Protein AF-A0AAD3TZ37-F1 (afdb_monomer_lite)

Sequence (115 aa):
MAKSLRSKVKLAARRRKAVMSHYAVADAERTARISARIVAKSGTKEDAEGDAAMEEGDEEMKEEPKKISTSVPRGSRREEWRKSKGMEARPKLKGLNKLGVPISRHKAGKTKRRR

Structure (mmCIF, N/CA/C/O backbone):
data_AF-A0AAD3TZ37-F1
#
_entry.id   AF-A0AAD3TZ37-F1
#
loop_
_atom_site.group_PDB
_atom_site.id
_atom_site.type_symbol
_atom_site.label_atom_id
_atom_site.label_alt_id
_atom_site.label_comp_id
_atom_site.label_asym_id
_atom_site.label_entity_id
_atom_site.label_seq_id
_atom_site.pdbx_PDB_ins_code
_atom_site.Cartn_x
_atom_site.Cartn_y
_atom_site.Cartn_z
_atom_site.occupancy
_atom_site.B_iso_or_equiv
_atom_site.auth_seq_id
_atom_site.auth_comp_id
_atom_site.auth_asym_id
_atom_site.auth_atom_id
_atom_site.pdbx_PDB_model_num
ATOM 1 N N . MET A 1 1 ? 34.540 -3.634 -19.863 1.00 79.75 1 MET A N 1
ATOM 2 C CA . MET A 1 1 ? 33.818 -3.064 -18.698 1.00 79.75 1 MET A CA 1
ATOM 3 C C . MET A 1 1 ? 32.397 -3.617 -18.643 1.00 79.75 1 MET A C 1
ATOM 5 O O . MET A 1 1 ? 31.629 -3.398 -19.575 1.00 79.75 1 MET A O 1
ATOM 9 N N . ALA A 1 2 ? 32.035 -4.354 -17.591 1.00 90.88 2 ALA A N 1
ATOM 10 C CA . ALA A 1 2 ? 30.660 -4.822 -17.408 1.00 90.88 2 ALA A CA 1
ATOM 11 C C . ALA A 1 2 ? 29.716 -3.658 -17.047 1.00 90.88 2 ALA A C 1
ATOM 13 O O . ALA A 1 2 ? 30.119 -2.659 -16.453 1.00 90.88 2 ALA A O 1
ATOM 14 N N . LYS A 1 3 ? 28.432 -3.782 -17.399 1.00 92.81 3 LYS A N 1
ATOM 15 C CA . LYS A 1 3 ? 27.406 -2.785 -17.049 1.00 92.81 3 LYS A CA 1
ATOM 16 C C . LYS A 1 3 ? 27.007 -2.935 -15.577 1.00 92.81 3 LYS A C 1
ATOM 18 O O . LYS A 1 3 ? 26.595 -4.016 -15.169 1.00 92.81 3 LYS A O 1
ATOM 23 N N . SER A 1 4 ? 27.032 -1.837 -14.818 1.00 96.06 4 SER A N 1
ATOM 24 C CA . SER A 1 4 ? 26.537 -1.788 -13.431 1.00 96.06 4 SER A CA 1
ATOM 25 C C . SER A 1 4 ? 25.053 -2.172 -13.323 1.00 96.06 4 SER A C 1
ATOM 27 O O . SER A 1 4 ? 24.259 -1.913 -14.235 1.00 96.06 4 SER A O 1
ATOM 29 N N . LEU A 1 5 ? 24.654 -2.719 -12.168 1.00 91.19 5 LEU A N 1
ATOM 30 C CA . LEU A 1 5 ? 23.258 -3.025 -11.827 1.00 91.19 5 LEU A CA 1
ATOM 31 C C . LEU A 1 5 ? 22.335 -1.806 -11.937 1.00 91.19 5 LEU A C 1
ATOM 33 O O . LEU A 1 5 ? 21.175 -1.948 -12.319 1.00 91.19 5 LEU A O 1
ATOM 37 N N . ARG A 1 6 ? 22.858 -0.610 -11.643 1.00 94.75 6 ARG A N 1
ATOM 38 C CA . ARG A 1 6 ? 22.112 0.658 -11.701 1.00 94.75 6 ARG A CA 1
ATOM 39 C C . ARG A 1 6 ? 22.249 1.370 -13.048 1.00 94.75 6 ARG A C 1
ATOM 41 O O . ARG A 1 6 ? 21.801 2.503 -13.195 1.00 94.75 6 ARG A O 1
ATOM 48 N N . SER A 1 7 ? 22.881 0.737 -14.039 1.00 96.81 7 SER A N 1
ATOM 49 C CA . SER A 1 7 ? 23.007 1.338 -15.366 1.00 96.81 7 SER A CA 1
ATOM 50 C C . SER A 1 7 ? 21.628 1.540 -16.000 1.00 96.81 7 SER A C 1
ATOM 52 O O . SER A 1 7 ? 20.772 0.650 -15.975 1.00 96.81 7 SER A O 1
ATOM 54 N N . LYS A 1 8 ? 21.418 2.715 -16.607 1.00 96.12 8 LYS A N 1
ATOM 55 C CA . LYS A 1 8 ? 20.129 3.104 -17.204 1.00 96.12 8 LYS A CA 1
ATOM 56 C C . LYS A 1 8 ? 19.642 2.088 -18.240 1.00 96.12 8 LYS A C 1
ATOM 58 O O . LYS A 1 8 ? 18.470 1.728 -18.242 1.00 96.12 8 LYS A O 1
ATOM 63 N N . VAL A 1 9 ? 20.557 1.555 -19.052 1.00 95.38 9 VAL A N 1
ATOM 64 C CA . VAL A 1 9 ? 20.253 0.539 -20.074 1.00 95.38 9 VAL A CA 1
ATOM 65 C C . VAL A 1 9 ? 19.717 -0.754 -19.444 1.00 95.38 9 VAL A C 1
ATOM 67 O O . VAL A 1 9 ? 18.714 -1.291 -19.911 1.00 95.38 9 VAL A O 1
ATOM 70 N N . LYS A 1 10 ? 20.328 -1.249 -18.354 1.00 95.69 10 LYS A N 1
ATOM 71 C CA . LYS A 1 10 ? 19.851 -2.459 -17.658 1.00 95.69 10 LYS A CA 1
ATOM 72 C C . LYS A 1 10 ? 18.523 -2.211 -16.943 1.00 95.69 10 LYS A C 1
ATOM 74 O O . LYS A 1 10 ? 17.633 -3.054 -17.028 1.00 95.69 10 LYS A O 1
ATOM 79 N N . LEU A 1 11 ? 18.367 -1.062 -16.285 1.00 96.31 11 LEU A N 1
ATOM 80 C CA . LEU A 1 11 ? 17.114 -0.692 -15.621 1.00 96.31 11 LEU A CA 1
ATOM 81 C C . LEU A 1 11 ? 15.954 -0.568 -16.619 1.00 96.31 11 LEU A C 1
ATOM 83 O O . LEU A 1 11 ? 14.884 -1.113 -16.365 1.00 96.31 11 LEU A O 1
ATOM 87 N N . ALA A 1 12 ? 16.165 0.072 -17.772 1.00 95.56 12 ALA A N 1
ATOM 88 C CA . ALA A 1 12 ? 15.146 0.205 -18.815 1.00 95.56 12 ALA A CA 1
ATOM 89 C C . ALA A 1 12 ? 14.712 -1.156 -19.387 1.00 95.56 12 ALA A C 1
ATOM 91 O O . ALA A 1 12 ? 13.521 -1.386 -19.591 1.00 95.56 12 ALA A O 1
ATOM 92 N N . ALA A 1 13 ? 15.657 -2.076 -19.603 1.00 95.06 13 ALA A N 1
ATOM 93 C CA . ALA A 1 13 ? 15.343 -3.436 -20.041 1.00 95.06 13 ALA A CA 1
ATOM 94 C C . ALA A 1 13 ? 14.552 -4.220 -18.978 1.00 95.06 13 ALA A C 1
ATOM 96 O O . ALA A 1 13 ? 13.593 -4.911 -19.314 1.00 95.06 13 ALA A O 1
ATOM 97 N N . ARG A 1 14 ? 14.907 -4.083 -17.691 1.00 94.50 14 ARG A N 1
ATOM 98 C CA . ARG A 1 14 ? 14.162 -4.708 -16.582 1.00 94.50 14 ARG A CA 1
ATOM 99 C C . ARG A 1 14 ? 12.743 -4.159 -16.464 1.00 94.50 14 ARG A C 1
ATOM 101 O O . ARG A 1 14 ? 11.816 -4.945 -16.333 1.00 94.50 14 ARG A O 1
ATOM 108 N N . ARG A 1 15 ? 12.567 -2.839 -16.574 1.00 94.50 15 ARG A N 1
ATOM 109 C CA . ARG A 1 15 ? 11.240 -2.201 -16.565 1.00 94.50 15 ARG A CA 1
ATOM 110 C C . ARG A 1 15 ? 10.357 -2.717 -17.699 1.00 94.50 15 ARG A C 1
ATOM 112 O O . ARG A 1 15 ? 9.219 -3.084 -17.449 1.00 94.50 15 ARG A O 1
ATOM 119 N N . ARG A 1 16 ? 10.899 -2.824 -18.919 1.00 95.06 16 ARG A N 1
ATOM 120 C CA . ARG A 1 16 ? 10.172 -3.415 -20.054 1.00 95.06 16 ARG A CA 1
ATOM 121 C C . ARG A 1 16 ? 9.751 -4.857 -19.778 1.00 95.06 16 ARG A C 1
ATOM 123 O O . ARG A 1 16 ? 8.598 -5.189 -20.009 1.00 95.06 16 ARG A O 1
ATOM 130 N N . LYS A 1 17 ? 10.641 -5.691 -19.228 1.00 95.12 17 LYS A N 1
ATOM 131 C CA . LYS A 1 17 ? 10.295 -7.071 -18.848 1.00 95.12 17 LYS A CA 1
ATOM 132 C C . LYS A 1 17 ? 9.216 -7.132 -17.763 1.00 95.12 17 LYS A C 1
ATOM 134 O O . LYS A 1 17 ? 8.328 -7.965 -17.866 1.00 95.12 17 LYS A O 1
ATOM 139 N N . ALA A 1 18 ? 9.259 -6.257 -16.764 1.00 92.19 18 ALA A N 1
ATOM 140 C CA . ALA A 1 18 ? 8.261 -6.250 -15.696 1.00 92.19 18 ALA A CA 1
ATOM 141 C C . ALA A 1 18 ? 6.833 -5.983 -16.206 1.00 92.19 18 ALA A C 1
ATOM 143 O O . ALA A 1 18 ? 5.893 -6.499 -15.623 1.00 92.19 18 ALA A O 1
ATOM 144 N N . VAL A 1 19 ? 6.676 -5.206 -17.285 1.00 92.44 19 VAL A N 1
ATOM 145 C CA . VAL A 1 19 ? 5.356 -4.800 -17.802 1.00 92.44 19 VAL A CA 1
ATOM 146 C C . VAL A 1 19 ? 4.915 -5.620 -19.017 1.00 92.44 19 VAL A C 1
ATOM 148 O O . VAL A 1 19 ? 3.752 -5.976 -19.125 1.00 92.44 19 VAL A O 1
ATOM 151 N N . MET A 1 20 ? 5.832 -5.924 -19.936 1.00 92.00 20 MET A N 1
ATOM 152 C CA . MET A 1 20 ? 5.500 -6.445 -21.272 1.00 92.00 20 MET A CA 1
ATOM 153 C C . MET A 1 20 ? 5.806 -7.936 -21.452 1.00 92.00 20 MET A C 1
ATOM 155 O O . MET A 1 20 ? 5.727 -8.441 -22.567 1.00 92.00 20 MET A O 1
ATOM 159 N N . SER A 1 21 ? 6.243 -8.638 -20.406 1.00 93.69 21 SER A N 1
ATOM 160 C CA . SER A 1 21 ? 6.588 -10.063 -20.503 1.00 93.69 21 SER A CA 1
ATOM 161 C C . SER A 1 21 ? 5.698 -10.930 -19.621 1.00 93.69 21 SER A C 1
ATOM 163 O O . SER A 1 21 ? 4.904 -10.421 -18.834 1.00 93.69 21 SER A O 1
ATOM 165 N N . HIS A 1 22 ? 5.893 -12.247 -19.704 1.00 93.50 22 HIS A N 1
ATOM 166 C CA . HIS A 1 22 ? 5.180 -13.254 -18.912 1.00 93.50 22 HIS A CA 1
ATOM 167 C C . HIS A 1 22 ? 5.208 -13.011 -17.393 1.00 93.50 22 HIS A C 1
ATOM 169 O O . HIS A 1 22 ? 4.317 -13.486 -16.697 1.00 93.50 22 HIS A O 1
ATOM 175 N N . TYR A 1 23 ? 6.177 -12.244 -16.870 1.00 94.56 23 TYR A N 1
ATOM 176 C CA . TYR A 1 23 ? 6.176 -11.829 -15.461 1.00 94.56 23 TYR A CA 1
ATOM 177 C C . TYR A 1 23 ? 4.918 -11.039 -15.084 1.00 94.56 23 TYR A C 1
ATOM 179 O O . TYR A 1 23 ? 4.336 -11.305 -14.039 1.00 94.56 23 TYR A O 1
ATOM 187 N N . ALA A 1 24 ? 4.464 -10.127 -15.950 1.00 95.12 24 ALA A N 1
ATOM 188 C CA . ALA A 1 24 ? 3.264 -9.334 -15.696 1.00 95.12 24 ALA A CA 1
ATOM 189 C C . ALA A 1 24 ? 2.010 -10.218 -15.615 1.00 95.12 24 ALA A C 1
ATOM 191 O O . ALA A 1 24 ? 1.177 -10.030 -14.733 1.00 95.12 24 ALA A O 1
ATOM 192 N N . VAL A 1 25 ? 1.910 -11.212 -16.505 1.00 95.19 25 VAL A N 1
ATOM 193 C CA . VAL A 1 25 ? 0.792 -12.168 -16.543 1.00 95.19 25 VAL A CA 1
ATOM 194 C C . VAL A 1 25 ? 0.784 -13.034 -15.283 1.00 95.19 25 VAL A C 1
ATOM 196 O O . VAL A 1 25 ? -0.226 -13.097 -14.590 1.00 95.19 25 VAL A O 1
ATOM 199 N N . ALA A 1 26 ? 1.928 -13.622 -14.923 1.00 96.19 26 ALA A N 1
ATOM 200 C CA . ALA A 1 26 ? 2.045 -14.460 -13.731 1.00 96.19 26 ALA A CA 1
ATOM 201 C C . ALA A 1 26 ? 1.756 -13.687 -12.430 1.00 96.19 26 ALA A C 1
ATO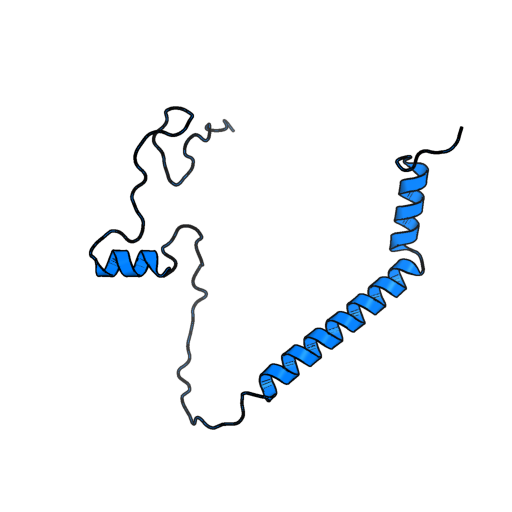M 203 O O . ALA A 1 26 ? 1.166 -14.227 -11.490 1.00 96.19 26 ALA A O 1
ATOM 204 N N . ASP A 1 27 ? 2.164 -12.417 -12.362 1.00 93.88 27 ASP A N 1
ATOM 205 C CA . ASP A 1 27 ? 1.859 -11.556 -11.223 1.00 93.88 27 ASP A CA 1
ATOM 206 C C . ASP A 1 27 ? 0.362 -11.219 -11.162 1.00 93.88 27 ASP A C 1
ATOM 208 O O . ASP A 1 27 ? -0.224 -11.315 -10.082 1.00 93.88 27 ASP A O 1
ATOM 212 N N . ALA A 1 28 ? -0.276 -10.916 -12.298 1.00 95.69 28 ALA A N 1
ATOM 213 C CA . ALA A 1 28 ? -1.717 -10.663 -12.381 1.00 95.69 28 ALA A CA 1
ATOM 214 C C . ALA A 1 28 ? -2.562 -11.895 -12.009 1.00 95.69 28 ALA A C 1
ATOM 216 O O . ALA A 1 28 ? -3.541 -11.790 -11.274 1.00 95.69 28 ALA A O 1
ATOM 217 N N . GLU A 1 29 ? -2.167 -13.091 -12.443 1.00 96.75 29 GLU A N 1
ATOM 218 C CA . GLU A 1 29 ? -2.828 -14.337 -12.040 1.00 96.75 29 GLU A CA 1
ATOM 219 C C . GLU A 1 29 ? -2.723 -14.572 -10.529 1.00 96.75 29 GLU A C 1
ATOM 221 O O . GLU A 1 29 ? -3.681 -14.999 -9.875 1.00 96.75 29 GLU A O 1
ATOM 226 N N . ARG A 1 30 ? -1.555 -14.277 -9.944 1.00 97.12 30 ARG A N 1
ATOM 227 C CA . ARG A 1 30 ? -1.343 -14.411 -8.501 1.00 97.12 30 ARG A CA 1
ATOM 228 C C . ARG A 1 30 ? -2.216 -13.430 -7.726 1.00 97.12 30 ARG A C 1
ATOM 230 O O . ARG A 1 30 ? -2.825 -13.836 -6.735 1.00 97.12 30 ARG A O 1
ATOM 237 N N . THR A 1 31 ? -2.295 -12.170 -8.155 1.00 96.44 31 THR A N 1
ATOM 238 C CA . THR A 1 31 ? -3.149 -11.170 -7.498 1.00 96.44 31 THR A CA 1
ATOM 239 C C . THR A 1 31 ? -4.626 -11.527 -7.631 1.00 96.44 31 THR A C 1
ATOM 241 O O . THR A 1 31 ? -5.330 -11.495 -6.622 1.00 96.44 31 THR A O 1
ATOM 244 N N . ALA A 1 32 ? -5.077 -11.977 -8.806 1.00 97.00 32 ALA A N 1
ATOM 245 C CA . ALA A 1 32 ? -6.442 -12.454 -9.018 1.00 97.00 32 ALA A CA 1
ATOM 246 C C . ALA A 1 32 ? -6.784 -13.621 -8.075 1.00 97.00 32 ALA A C 1
ATOM 248 O O . ALA A 1 32 ? -7.777 -13.566 -7.349 1.00 97.00 32 ALA A O 1
ATOM 249 N N . ARG A 1 33 ? -5.911 -14.632 -7.973 1.00 97.19 33 ARG A N 1
ATOM 250 C CA . ARG A 1 33 ? -6.097 -15.771 -7.055 1.00 97.19 33 ARG A CA 1
ATOM 251 C C . ARG A 1 33 ? -6.186 -15.342 -5.591 1.00 97.19 33 ARG A C 1
ATOM 253 O O . ARG A 1 33 ? -7.011 -15.866 -4.846 1.00 97.19 33 ARG A O 1
ATOM 260 N N . ILE A 1 34 ? -5.321 -14.425 -5.159 1.00 97.38 34 ILE A N 1
ATOM 261 C CA . ILE A 1 34 ? -5.335 -13.914 -3.782 1.00 97.38 34 ILE A CA 1
ATOM 262 C C . ILE A 1 34 ? -6.626 -13.137 -3.522 1.00 97.38 34 ILE A C 1
ATOM 264 O O . ILE A 1 34 ? -7.254 -13.357 -2.491 1.00 97.38 34 ILE A O 1
ATOM 268 N N . SER A 1 35 ? -7.051 -12.292 -4.462 1.00 95.62 35 SER A N 1
ATOM 269 C CA . SER A 1 35 ? -8.297 -11.534 -4.330 1.00 95.62 35 SER A CA 1
ATOM 270 C C . SER A 1 35 ? -9.513 -12.455 -4.207 1.00 95.62 35 SER A C 1
ATOM 272 O O . SER A 1 35 ? -10.282 -12.305 -3.263 1.00 95.62 35 SER A O 1
ATOM 274 N N . ALA A 1 36 ? -9.612 -13.494 -5.044 1.00 95.69 36 ALA A N 1
ATOM 275 C CA . ALA A 1 36 ? -10.682 -14.486 -4.973 1.00 95.69 36 ALA A CA 1
ATOM 276 C C . ALA A 1 36 ? -10.703 -15.222 -3.623 1.00 95.69 36 ALA A C 1
ATOM 278 O O . ALA A 1 36 ? -11.762 -15.410 -3.035 1.00 95.69 36 ALA A O 1
ATOM 279 N N . ARG A 1 37 ? -9.531 -15.591 -3.085 1.00 95.81 37 ARG A N 1
ATOM 280 C CA . ARG A 1 37 ? -9.426 -16.218 -1.755 1.00 95.81 37 ARG A CA 1
ATOM 281 C C . ARG A 1 37 ? -9.862 -15.290 -0.627 1.00 95.81 37 ARG A C 1
ATOM 283 O O . ARG A 1 37 ? -10.468 -15.760 0.329 1.00 95.81 37 ARG A O 1
ATOM 290 N N . ILE A 1 38 ? -9.517 -14.006 -0.706 1.00 95.00 38 ILE A N 1
ATOM 291 C CA . ILE A 1 38 ? -9.914 -13.018 0.303 1.00 95.00 38 ILE A CA 1
ATOM 292 C C . ILE A 1 38 ? -11.428 -12.830 0.271 1.00 95.00 38 ILE A C 1
ATOM 294 O O . ILE A 1 38 ? -12.039 -12.909 1.328 1.00 95.00 38 ILE A O 1
ATOM 298 N N . VAL A 1 39 ? -12.012 -12.667 -0.920 1.00 94.94 39 VAL A N 1
ATOM 299 C CA . VAL A 1 39 ? -13.464 -12.521 -1.102 1.00 94.94 39 VAL A CA 1
ATOM 300 C C . VAL A 1 39 ? -14.212 -13.763 -0.613 1.00 94.94 39 VAL A C 1
ATOM 302 O O . VAL A 1 39 ? -15.166 -13.642 0.146 1.00 94.94 39 VAL A O 1
ATOM 305 N N . ALA A 1 40 ? -13.743 -14.963 -0.966 1.00 93.19 40 ALA A N 1
ATOM 306 C CA . ALA A 1 40 ? -14.337 -16.201 -0.466 1.00 93.19 40 ALA A CA 1
ATOM 307 C C . ALA A 1 40 ? -14.255 -16.288 1.067 1.00 93.19 40 ALA A C 1
ATOM 309 O O . ALA A 1 40 ? -15.233 -16.626 1.723 1.00 93.19 40 ALA A O 1
ATOM 310 N N . LYS A 1 41 ? -13.104 -15.927 1.652 1.00 93.25 41 LYS A N 1
ATOM 311 C CA . LYS A 1 41 ? -12.902 -15.953 3.105 1.00 93.25 41 LYS A CA 1
ATOM 312 C C . LYS A 1 41 ? -13.728 -14.900 3.846 1.00 93.25 41 LYS A C 1
ATOM 314 O O . LYS A 1 41 ? -14.119 -15.160 4.981 1.00 93.25 41 LYS A O 1
ATOM 319 N N . SER A 1 42 ? -13.946 -13.717 3.268 1.00 86.81 42 SER A N 1
ATOM 320 C CA . SER A 1 42 ? -14.822 -12.705 3.865 1.00 86.81 42 SER A CA 1
ATOM 321 C C . SER A 1 42 ? -16.286 -13.125 3.787 1.00 86.81 42 SER A C 1
ATOM 323 O O . SER A 1 42 ? -16.952 -13.039 4.806 1.00 86.81 42 SER A O 1
ATOM 325 N N . GLY A 1 43 ? -16.742 -13.684 2.659 1.00 76.50 43 GLY A N 1
ATOM 326 C CA . GLY A 1 43 ? -18.116 -14.192 2.525 1.00 76.50 43 GLY A CA 1
ATOM 327 C C . GLY A 1 43 ? -18.431 -15.302 3.531 1.00 76.50 43 GLY A C 1
ATOM 328 O O . GLY A 1 43 ? -19.356 -15.182 4.318 1.00 76.50 43 GLY A O 1
ATOM 329 N N . THR A 1 44 ? -17.562 -16.313 3.653 1.00 62.78 44 THR A N 1
ATOM 330 C CA . THR A 1 44 ? -17.757 -17.402 4.636 1.00 62.78 44 THR A CA 1
ATOM 331 C C . THR A 1 44 ? -17.757 -16.955 6.102 1.00 62.78 44 THR A C 1
ATOM 333 O O . THR A 1 44 ? -18.165 -17.720 6.968 1.00 62.78 44 THR A O 1
ATOM 336 N N . LYS A 1 45 ? -17.242 -15.757 6.411 1.00 59.41 45 LYS A N 1
ATOM 337 C CA . LYS A 1 45 ? -17.300 -15.202 7.770 1.00 59.41 45 LYS A CA 1
ATOM 338 C C . LYS A 1 45 ? -18.610 -14.477 8.053 1.00 59.41 45 LYS A C 1
ATOM 340 O O . LYS A 1 45 ? -18.957 -14.357 9.219 1.00 59.41 45 LYS A O 1
ATOM 345 N N . GLU A 1 46 ? -19.292 -13.987 7.025 1.00 55.22 46 GLU A N 1
ATOM 346 C CA . GLU A 1 46 ? -20.596 -13.338 7.167 1.00 55.22 46 GLU A CA 1
ATOM 347 C C . GLU A 1 46 ? -21.717 -14.386 7.299 1.00 55.22 46 GLU A C 1
ATOM 349 O O . GLU A 1 46 ? -22.655 -14.165 8.054 1.00 55.22 46 GLU A O 1
ATOM 354 N N . ASP A 1 47 ? -21.557 -15.575 6.700 1.00 50.03 47 ASP A N 1
ATOM 355 C CA . ASP A 1 47 ? -22.565 -16.650 6.759 1.00 50.03 47 ASP A CA 1
ATOM 356 C C . ASP A 1 47 ? -22.457 -17.580 7.991 1.00 50.03 47 ASP A C 1
ATOM 358 O O . ASP A 1 47 ? -23.392 -18.313 8.300 1.00 50.03 47 ASP A O 1
ATOM 362 N N . ALA A 1 48 ? -21.322 -17.596 8.704 1.00 48.81 48 ALA A N 1
ATOM 363 C CA . ALA A 1 48 ? -21.095 -18.519 9.830 1.00 48.81 48 ALA A CA 1
ATOM 364 C C . ALA A 1 48 ? -21.513 -17.963 11.208 1.00 48.81 48 ALA A C 1
ATOM 366 O O . ALA A 1 48 ? -21.495 -18.701 12.191 1.00 48.81 48 ALA A O 1
ATOM 367 N N . GLU A 1 49 ? -21.887 -16.684 11.289 1.00 46.19 49 GLU A N 1
ATOM 368 C CA . GLU A 1 49 ? -22.187 -15.984 12.549 1.00 46.19 49 GLU A CA 1
ATOM 369 C C . GLU A 1 49 ? -23.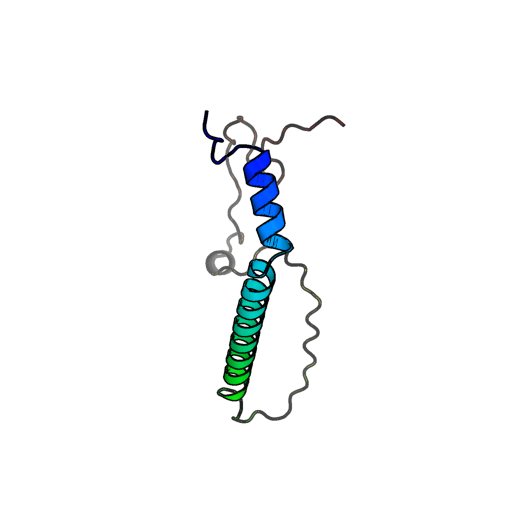489 -15.160 12.452 1.00 46.19 49 GLU A C 1
ATOM 371 O O . GLU A 1 49 ? -23.621 -14.120 13.093 1.00 46.19 49 GLU A O 1
ATOM 376 N N . GLY A 1 50 ? -24.426 -15.581 11.593 1.00 41.97 50 GLY A N 1
ATOM 377 C CA . GLY A 1 50 ? -25.569 -14.754 11.186 1.00 41.97 50 GLY A CA 1
ATOM 378 C C . GLY A 1 50 ? -26.931 -15.446 11.109 1.00 41.97 50 GLY A C 1
ATOM 379 O O . GLY A 1 50 ? -27.860 -14.822 10.610 1.00 41.97 50 GLY A O 1
ATOM 380 N N . ASP A 1 51 ? -27.087 -16.683 11.596 1.00 41.31 51 ASP A N 1
ATOM 381 C CA . ASP A 1 51 ? -28.383 -17.389 11.585 1.00 41.31 51 ASP A CA 1
ATOM 382 C C . ASP A 1 51 ? -28.864 -17.737 13.004 1.00 41.31 51 ASP A C 1
ATOM 384 O O . ASP A 1 51 ? -28.975 -18.894 13.406 1.00 41.31 51 ASP A O 1
ATOM 388 N N . ALA A 1 52 ? -29.100 -16.695 13.806 1.00 35.69 52 ALA A N 1
ATOM 389 C CA . ALA A 1 52 ? -29.876 -16.773 15.041 1.00 35.69 52 ALA A CA 1
ATOM 390 C C . ALA A 1 52 ? -30.625 -15.448 15.278 1.00 35.69 52 ALA A C 1
ATOM 392 O O . ALA A 1 52 ? -30.111 -14.533 15.912 1.00 35.69 52 ALA A O 1
ATOM 393 N N . ALA A 1 53 ? -31.834 -15.377 14.715 1.00 42.12 53 ALA A N 1
ATOM 394 C CA . ALA A 1 53 ? -33.013 -14.617 15.152 1.00 42.12 53 ALA A CA 1
ATOM 395 C C . ALA A 1 53 ? -32.830 -13.263 15.889 1.00 42.12 53 ALA A C 1
ATOM 397 O O . ALA A 1 53 ? -32.577 -13.223 17.090 1.00 42.12 53 ALA A O 1
ATOM 398 N N . MET A 1 54 ? -33.163 -12.173 15.191 1.00 34.62 54 MET A N 1
ATOM 399 C CA . MET A 1 54 ? -33.936 -11.012 15.685 1.00 34.62 54 MET A CA 1
ATOM 400 C C . MET A 1 54 ? -34.561 -10.368 14.435 1.00 34.62 54 MET A C 1
ATOM 402 O O . MET A 1 54 ? -33.845 -9.854 13.584 1.00 34.62 54 MET A O 1
ATOM 406 N N . GLU A 1 55 ? -35.803 -10.694 14.079 1.00 33.56 55 GLU A N 1
ATOM 407 C CA . GLU A 1 55 ? -37.030 -9.998 14.512 1.00 33.56 55 GLU A CA 1
ATOM 408 C C . GLU A 1 55 ? -36.926 -8.465 14.388 1.00 33.56 55 GLU A C 1
ATOM 410 O O . GLU A 1 55 ? -36.302 -7.796 15.203 1.00 33.56 55 GLU A O 1
ATOM 415 N N . GLU A 1 56 ? -37.515 -7.969 13.295 1.00 40.06 56 GLU A N 1
ATOM 416 C CA . GLU A 1 56 ? -38.252 -6.707 13.143 1.00 40.06 56 GLU A CA 1
ATOM 417 C C . GLU A 1 56 ? -37.798 -5.503 13.996 1.00 40.06 56 GLU A C 1
ATOM 419 O O . GLU A 1 56 ? -38.175 -5.323 15.151 1.00 40.06 56 GLU A O 1
ATOM 424 N N . GLY A 1 57 ? -37.030 -4.613 13.365 1.00 34.75 57 GLY A N 1
ATOM 425 C CA . GLY A 1 57 ? -36.610 -3.336 13.937 1.00 34.75 57 GLY A CA 1
ATOM 426 C C . GLY A 1 57 ? -35.937 -2.462 12.887 1.00 34.75 57 GLY A C 1
ATOM 427 O O . GLY A 1 57 ? -34.735 -2.223 12.952 1.00 34.75 57 GLY A O 1
ATOM 428 N N . ASP A 1 58 ? -36.711 -2.024 11.893 1.00 40.47 58 ASP A N 1
ATOM 429 C CA . ASP A 1 58 ? -36.314 -1.033 10.885 1.00 40.47 58 AS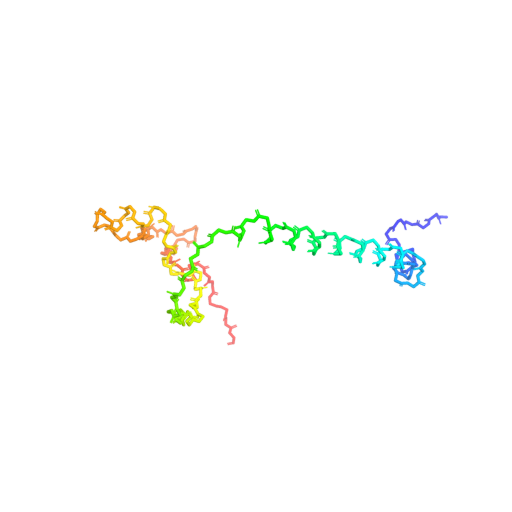P A CA 1
ATOM 430 C C . ASP A 1 58 ? -36.218 0.369 11.525 1.00 40.47 58 ASP A C 1
ATOM 432 O O . ASP A 1 58 ? -36.991 1.279 11.231 1.00 40.47 58 ASP A O 1
ATOM 436 N N . GLU A 1 59 ? -35.286 0.547 12.466 1.00 40.00 59 GLU A N 1
ATOM 437 C CA . GLU A 1 59 ? -34.797 1.876 12.824 1.00 40.00 59 GLU A CA 1
ATOM 438 C C . GLU A 1 59 ? -33.671 2.234 11.858 1.00 40.00 59 GLU A C 1
ATOM 440 O O . GLU A 1 59 ? -32.498 1.913 12.050 1.00 40.00 59 GLU A O 1
ATOM 445 N N . GLU A 1 60 ? -34.085 2.912 10.791 1.00 44.94 60 GLU A N 1
ATOM 446 C CA . GLU A 1 60 ? -33.289 3.663 9.830 1.00 44.94 60 GLU A CA 1
ATOM 447 C C . GLU A 1 60 ? -32.171 4.462 10.545 1.00 44.94 60 GLU A C 1
ATOM 449 O O . GLU A 1 60 ? -32.313 5.641 10.889 1.00 44.94 60 GLU A O 1
ATOM 454 N N . MET A 1 61 ? -31.017 3.834 10.787 1.00 46.75 61 MET A N 1
ATOM 455 C CA . MET A 1 61 ? -29.841 4.513 11.321 1.00 46.75 61 MET A CA 1
ATOM 456 C C . MET A 1 61 ? -29.239 5.353 10.191 1.00 46.75 61 MET A C 1
ATOM 458 O O . MET A 1 61 ? -28.269 4.973 9.534 1.00 46.75 61 MET A O 1
ATOM 462 N N . LYS A 1 62 ? -29.839 6.522 9.939 1.00 47.53 62 LYS A N 1
ATOM 463 C CA . LYS A 1 62 ? -29.256 7.596 9.130 1.00 47.53 62 LYS A CA 1
ATOM 464 C C . LYS A 1 62 ? -28.022 8.131 9.855 1.00 47.53 62 LYS A C 1
ATOM 466 O O . LYS A 1 62 ? -28.032 9.206 10.452 1.00 47.53 62 LYS A O 1
ATOM 471 N N . GLU A 1 63 ? -26.930 7.376 9.814 1.00 58.62 63 GLU A N 1
ATOM 472 C CA . GLU A 1 63 ? -25.614 7.914 10.110 1.00 58.62 63 GLU A CA 1
ATOM 473 C C . GLU A 1 63 ? -25.223 8.824 8.945 1.00 58.62 63 GLU A C 1
ATOM 475 O O . GLU A 1 63 ? -24.631 8.397 7.954 1.00 58.62 63 GLU A O 1
ATOM 480 N N . GLU A 1 64 ? -25.561 10.112 9.056 1.00 65.62 64 GLU A N 1
ATOM 481 C CA . GLU A 1 64 ? -24.890 11.138 8.262 1.00 65.62 64 GLU A CA 1
ATOM 482 C C . GLU A 1 64 ? -23.379 10.879 8.330 1.00 65.62 64 GLU A C 1
ATOM 484 O O . GLU A 1 64 ? -22.882 10.551 9.417 1.00 65.62 64 GLU A O 1
ATOM 489 N N . PRO A 1 65 ? -22.621 11.007 7.223 1.00 64.62 65 PRO A N 1
ATOM 490 C CA . PRO A 1 65 ? -21.191 10.746 7.236 1.00 64.62 65 PRO A CA 1
ATOM 491 C C . PRO A 1 65 ? -20.527 11.709 8.221 1.00 64.62 65 PRO A C 1
ATOM 493 O O . PRO A 1 65 ? -20.202 12.853 7.890 1.00 64.62 65 PRO A O 1
ATOM 496 N N . LYS A 1 66 ? -20.334 11.247 9.463 1.00 66.88 66 LYS A N 1
ATOM 497 C CA . LYS A 1 66 ? -19.705 12.009 10.537 1.00 66.88 66 LYS A CA 1
ATOM 498 C C . LYS A 1 66 ? -18.330 12.362 10.010 1.00 66.88 66 LYS A C 1
ATOM 500 O O . LYS A 1 66 ? -17.478 11.493 9.856 1.00 66.88 66 LYS A O 1
ATOM 505 N N . LYS A 1 67 ? -18.106 13.632 9.673 1.00 66.94 67 LYS A N 1
ATOM 506 C CA . LYS A 1 67 ? -16.820 14.095 9.151 1.00 66.94 67 LYS A CA 1
ATOM 507 C C . LYS A 1 67 ? -15.769 13.834 10.225 1.00 66.94 67 LYS A C 1
ATOM 509 O O . LYS A 1 67 ? -15.651 14.606 11.177 1.00 66.94 67 LYS A O 1
ATOM 514 N N . ILE A 1 68 ? -15.026 12.732 10.089 1.00 61.28 68 ILE A N 1
ATOM 515 C CA . ILE A 1 68 ? -14.001 12.310 11.048 1.00 61.28 68 ILE A CA 1
ATOM 516 C C . ILE A 1 68 ? -12.848 13.306 10.949 1.00 61.28 68 ILE A C 1
ATOM 518 O O . ILE A 1 68 ? -11.866 13.119 10.231 1.00 61.28 68 ILE A O 1
ATOM 522 N N . SER A 1 69 ? -12.973 14.417 11.667 1.00 63.72 69 SER A N 1
ATOM 523 C CA . SER A 1 69 ? -11.888 15.369 11.802 1.00 63.72 69 SER A CA 1
ATOM 524 C C . SER A 1 69 ? -10.784 14.739 12.646 1.00 63.72 69 SER A C 1
ATOM 526 O O . SER A 1 69 ? -11.011 14.227 13.745 1.00 63.72 69 SER A O 1
ATOM 528 N N . THR A 1 70 ? -9.545 14.813 12.167 1.00 66.94 70 THR A N 1
ATOM 529 C CA . THR A 1 70 ? -8.366 14.399 12.940 1.00 66.94 70 THR A CA 1
ATOM 530 C C . THR A 1 70 ? -8.123 15.283 14.168 1.00 66.94 70 THR A C 1
ATOM 532 O O . THR A 1 70 ? -7.357 14.901 15.052 1.00 66.94 70 THR A O 1
ATOM 535 N N . SER A 1 71 ? -8.791 16.440 14.269 1.00 61.19 71 SER A N 1
ATO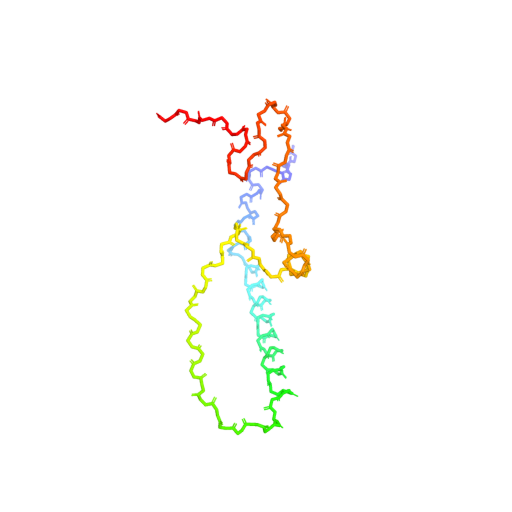M 536 C CA . SER A 1 71 ? -8.600 17.406 15.355 1.00 61.19 71 SER A CA 1
ATOM 537 C C . SER A 1 71 ? -9.597 17.297 16.521 1.00 61.19 71 SER A C 1
ATOM 539 O O . SER A 1 71 ? -9.313 17.849 17.585 1.00 61.19 71 SER A O 1
ATOM 541 N N . VAL A 1 72 ? -10.708 16.566 16.384 1.00 66.38 72 VAL A N 1
ATOM 542 C CA . VAL A 1 72 ? -11.831 16.523 17.355 1.00 66.38 72 VAL A CA 1
ATOM 543 C C . VAL A 1 72 ? -11.676 15.341 18.343 1.00 66.38 72 VAL A C 1
ATOM 545 O O . VAL A 1 72 ? -10.919 14.410 18.032 1.00 66.38 72 VAL A O 1
ATOM 548 N N . PRO A 1 73 ? -12.279 15.369 19.558 1.00 66.50 73 PRO A N 1
ATOM 549 C CA . PRO A 1 73 ? -12.301 14.217 20.469 1.00 66.50 73 PRO A CA 1
ATOM 550 C C . PRO A 1 73 ? -12.847 12.957 19.783 1.00 66.50 73 PRO A C 1
ATOM 552 O O . PRO A 1 73 ? -13.840 13.030 19.068 1.00 66.50 73 PRO A O 1
ATOM 555 N N . ARG A 1 74 ? -12.176 11.820 19.981 1.00 75.25 74 ARG A N 1
ATOM 556 C CA . ARG A 1 74 ? -12.430 10.541 19.288 1.00 75.25 74 ARG A CA 1
ATOM 557 C C . ARG A 1 74 ? -13.037 9.470 20.196 1.00 75.25 74 ARG A C 1
ATOM 559 O O . ARG A 1 74 ? -13.007 8.301 19.839 1.00 75.25 74 ARG A O 1
ATOM 566 N N . GLY A 1 75 ? -13.503 9.854 21.386 1.00 74.62 75 GLY A N 1
ATOM 567 C CA . GLY A 1 75 ? -14.057 8.894 22.347 1.00 74.62 75 GLY A CA 1
ATOM 568 C C . GLY A 1 75 ? -13.008 7.895 22.836 1.00 74.62 75 GLY A C 1
ATOM 569 O O . GLY A 1 75 ? -13.312 6.752 23.131 1.00 74.62 75 GLY A O 1
ATOM 570 N N . SER A 1 76 ? -11.727 8.285 22.880 1.00 81.38 76 SER A N 1
ATOM 571 C CA . SER A 1 76 ? -10.721 7.385 23.456 1.00 81.38 76 SER A CA 1
ATOM 572 C C . SER A 1 76 ? -10.989 7.207 24.954 1.00 81.38 76 SER A C 1
ATOM 574 O O . SER A 1 76 ? -11.334 8.181 25.627 1.00 81.38 76 SER A O 1
ATOM 576 N N . ARG A 1 77 ? -10.710 6.019 25.504 1.00 84.56 77 ARG A N 1
ATOM 577 C CA . ARG A 1 77 ? -10.866 5.709 26.942 1.00 84.56 77 ARG A CA 1
ATOM 578 C C . ARG A 1 77 ? -10.292 6.789 27.870 1.00 84.56 77 ARG A C 1
ATOM 580 O O . ARG A 1 77 ? -10.852 7.098 28.917 1.00 84.56 77 ARG A O 1
ATOM 587 N N . ARG A 1 78 ? -9.171 7.409 27.480 1.00 84.00 78 ARG A N 1
ATOM 588 C CA . ARG A 1 78 ? -8.546 8.511 28.229 1.00 84.00 78 ARG A CA 1
ATOM 589 C C . ARG A 1 78 ? -9.366 9.804 28.183 1.00 84.00 78 ARG A C 1
ATOM 591 O O . ARG A 1 78 ? -9.428 10.509 29.183 1.00 84.00 78 ARG A O 1
ATOM 598 N N . GLU A 1 79 ? -9.943 10.146 27.035 1.00 86.38 79 GLU A N 1
ATOM 599 C CA . GLU A 1 79 ? -10.801 11.328 26.876 1.00 86.38 79 GLU A CA 1
ATOM 600 C C . GLU A 1 79 ? -12.104 11.165 27.671 1.00 86.38 79 GLU A C 1
ATOM 602 O O . GLU A 1 79 ? -12.535 12.112 28.323 1.00 86.38 79 GLU A O 1
ATOM 607 N N . GLU A 1 80 ? -12.688 9.966 27.671 1.00 88.56 80 GLU A N 1
ATOM 608 C CA . GLU A 1 80 ? -13.897 9.630 28.436 1.00 88.56 80 GLU A CA 1
ATOM 609 C C . GLU A 1 80 ? -13.655 9.663 29.942 1.00 88.56 80 GLU A C 1
ATOM 611 O O . GLU A 1 80 ? -14.399 10.319 30.665 1.00 88.56 80 GLU A O 1
ATOM 616 N N . TRP A 1 81 ? -12.561 9.057 30.415 1.00 90.50 81 TRP A N 1
ATOM 617 C CA . TRP A 1 81 ? -12.163 9.138 31.822 1.00 90.50 81 TRP A CA 1
ATOM 618 C C . TRP A 1 81 ? -11.909 10.583 32.270 1.00 90.50 81 TRP A C 1
ATOM 620 O O . TRP A 1 81 ? -12.239 10.967 33.386 1.00 90.50 81 TRP A O 1
ATOM 630 N N . ARG A 1 82 ? -11.346 11.430 31.400 1.00 91.56 82 ARG A N 1
ATOM 631 C CA . ARG A 1 82 ? -11.165 12.855 31.715 1.00 91.56 82 ARG A CA 1
ATOM 632 C C . ARG A 1 82 ? -12.500 13.585 31.802 1.00 91.56 82 ARG A C 1
ATOM 634 O O . ARG A 1 82 ? -12.698 14.311 32.769 1.00 91.56 82 ARG A O 1
ATOM 641 N N . LYS A 1 83 ? -13.408 13.357 30.848 1.00 88.94 83 LYS A N 1
ATOM 642 C CA . LYS A 1 83 ? -14.762 13.928 30.874 1.00 88.94 83 LYS A CA 1
ATOM 643 C C . LYS A 1 83 ? -15.534 13.496 32.124 1.00 88.94 83 LYS A C 1
ATOM 645 O O . LYS A 1 83 ? -16.122 14.349 32.776 1.00 88.94 83 LYS A O 1
ATOM 650 N N . SER A 1 84 ? -15.478 12.216 32.503 1.00 87.88 84 SER A N 1
ATOM 651 C CA . SER A 1 84 ? -16.152 11.715 33.712 1.00 87.88 84 SER A CA 1
ATOM 652 C C . SER A 1 84 ? -15.551 12.271 35.004 1.00 87.88 84 SER A C 1
ATOM 654 O O . SER A 1 84 ? -16.241 12.405 36.007 1.00 87.88 84 SER A O 1
ATOM 656 N N . LYS A 1 85 ? -14.275 12.664 34.975 1.00 91.00 85 LYS A N 1
ATOM 657 C CA . LYS A 1 85 ? -13.600 13.387 36.059 1.00 91.00 85 LYS A CA 1
ATOM 658 C C . LYS A 1 85 ? -13.741 14.914 35.969 1.00 91.00 85 LYS A C 1
ATOM 660 O O . LYS A 1 85 ? -12.997 15.618 36.645 1.00 91.00 85 LYS A O 1
ATOM 665 N N . GLY A 1 86 ? -14.641 15.436 35.129 1.00 90.81 86 GLY A N 1
ATOM 666 C CA . GLY A 1 86 ? -14.879 16.878 34.973 1.00 90.81 86 GLY A CA 1
ATOM 667 C C . GLY A 1 86 ? -13.710 17.652 34.348 1.00 90.81 86 GLY A C 1
ATOM 668 O O . GLY A 1 86 ? -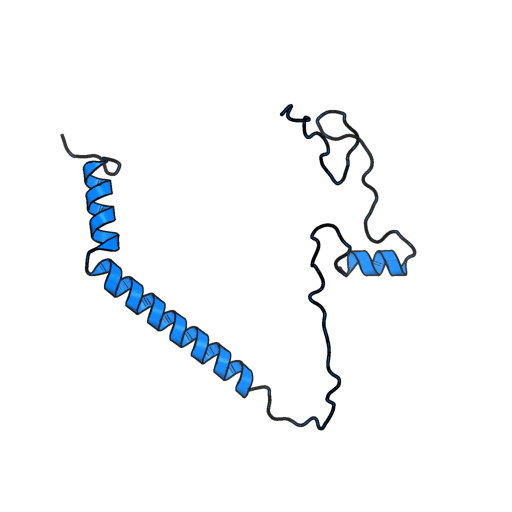13.672 18.878 34.391 1.00 90.81 86 GLY A O 1
ATOM 669 N N . MET A 1 87 ? -12.732 16.954 33.771 1.00 87.00 87 MET A N 1
ATOM 670 C CA . MET A 1 87 ? -11.585 17.554 33.099 1.00 87.00 87 MET A CA 1
ATOM 671 C C . MET A 1 87 ? -11.845 17.731 31.601 1.00 87.00 87 MET A C 1
ATOM 673 O O . MET A 1 87 ? -12.572 16.965 30.969 1.00 87.00 87 MET A O 1
ATOM 677 N N . GLU A 1 88 ? -11.142 18.684 30.984 1.00 85.50 88 GLU A N 1
ATOM 678 C CA . GLU A 1 88 ? -11.146 18.831 29.526 1.00 85.50 88 GLU A CA 1
ATOM 679 C C . GLU A 1 88 ? -10.699 17.532 28.842 1.00 85.50 88 GLU A C 1
ATOM 681 O O . GLU A 1 88 ? -9.672 16.954 29.218 1.00 85.50 88 GLU A O 1
ATOM 686 N N . ALA A 1 89 ? -11.427 17.110 27.801 1.00 83.50 89 ALA A N 1
ATOM 687 C CA . ALA A 1 89 ? -11.206 15.844 27.094 1.00 83.50 89 ALA A CA 1
ATOM 688 C C . ALA A 1 89 ? -9.739 15.641 26.675 1.00 83.50 89 ALA A C 1
ATOM 690 O O . ALA A 1 89 ? -9.199 14.544 26.787 1.00 83.50 89 ALA A O 1
ATOM 69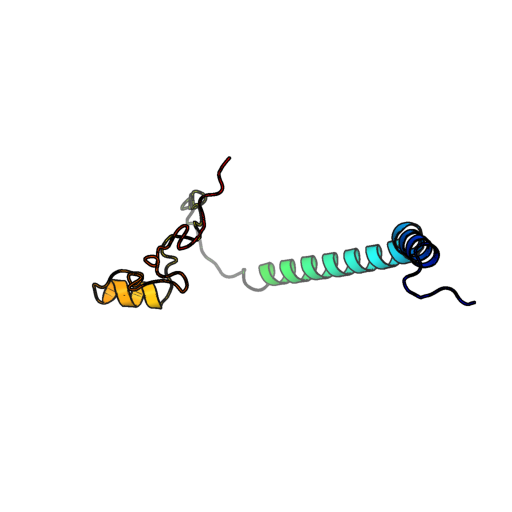1 N N . ARG A 1 90 ? -9.050 16.715 26.275 1.00 79.44 90 ARG A N 1
ATOM 692 C CA . ARG A 1 90 ? -7.608 16.714 25.998 1.00 79.44 90 ARG A CA 1
ATOM 693 C C . ARG A 1 90 ? -6.902 17.759 26.860 1.00 79.44 90 ARG A C 1
ATOM 695 O O . ARG A 1 90 ? -7.454 18.838 27.040 1.00 79.44 90 ARG A O 1
ATOM 702 N N . PRO A 1 91 ? -5.674 17.497 27.337 1.00 84.12 91 PRO A N 1
ATOM 703 C CA . PRO A 1 91 ? -4.907 18.498 28.070 1.00 84.12 91 PRO A CA 1
ATOM 704 C C . PRO A 1 91 ? -4.579 19.714 27.187 1.00 84.12 91 PRO A C 1
ATOM 706 O O . PRO A 1 91 ? -4.359 19.577 25.975 1.00 84.12 91 PRO A O 1
ATOM 709 N N . LYS A 1 92 ? -4.519 20.903 27.802 1.00 83.00 92 LYS A N 1
ATOM 710 C CA . LYS A 1 92 ? -3.997 22.122 27.165 1.00 83.00 92 LYS A CA 1
ATOM 711 C C . LYS A 1 92 ? -2.494 21.978 26.939 1.00 83.00 92 LYS A C 1
ATOM 713 O O . LYS A 1 92 ? -1.775 21.521 27.825 1.00 83.00 92 LYS A O 1
ATOM 718 N N . LEU A 1 93 ? -2.026 22.387 25.762 1.00 82.31 93 LEU A N 1
ATOM 719 C CA . LEU A 1 93 ? -0.596 22.503 25.484 1.00 82.31 93 LEU A CA 1
ATOM 720 C C . LEU A 1 93 ? -0.071 23.719 26.258 1.00 82.31 93 LEU A C 1
ATOM 722 O O . LEU A 1 93 ? -0.632 24.806 26.141 1.00 82.31 93 LEU A O 1
ATOM 726 N N . LYS A 1 94 ? 0.960 23.518 27.079 1.00 83.00 94 LYS A N 1
ATOM 727 C CA . LYS A 1 94 ? 1.634 24.571 27.849 1.00 83.00 94 LYS A CA 1
ATOM 728 C C . LYS A 1 94 ? 3.114 24.590 27.470 1.00 83.00 94 LYS A C 1
ATOM 730 O O . LYS A 1 94 ? 3.684 23.535 27.207 1.00 83.00 94 LYS A O 1
ATOM 735 N N . GLY A 1 95 ? 3.720 25.774 27.477 1.00 86.06 95 GLY A N 1
ATOM 736 C CA . GLY A 1 95 ? 5.144 25.966 27.204 1.00 86.06 95 GLY A CA 1
ATOM 737 C C . GLY A 1 95 ? 5.466 26.405 25.774 1.00 86.06 95 GLY A C 1
ATOM 738 O O . GLY A 1 95 ? 4.582 26.724 24.972 1.00 86.06 95 GLY A O 1
ATOM 739 N N . LEU A 1 96 ? 6.765 26.446 25.488 1.00 87.06 96 LEU A N 1
ATOM 740 C CA . LEU A 1 96 ? 7.340 26.881 24.217 1.00 87.06 96 LEU A CA 1
ATOM 741 C C . LEU A 1 96 ? 7.832 25.668 23.418 1.00 87.06 96 LEU A C 1
ATOM 743 O O . LEU A 1 96 ? 8.262 24.664 23.983 1.00 87.06 96 LEU A O 1
ATOM 747 N N . ASN A 1 97 ? 7.755 25.741 22.091 1.00 82.19 97 ASN A N 1
ATOM 748 C CA . ASN A 1 97 ? 8.362 24.749 21.210 1.00 82.19 97 ASN A CA 1
ATOM 749 C C . ASN A 1 97 ? 9.895 24.939 21.156 1.00 82.19 97 ASN A C 1
ATOM 751 O O . ASN A 1 97 ? 10.433 25.901 21.699 1.00 82.19 97 ASN A O 1
ATOM 755 N N . LYS A 1 98 ? 10.612 24.058 20.442 1.00 80.06 98 LYS A N 1
ATOM 756 C CA . LYS A 1 98 ? 12.079 24.166 20.260 1.00 80.06 98 LYS A CA 1
ATOM 757 C C . LYS A 1 98 ? 12.553 25.490 19.636 1.00 80.06 98 LYS A C 1
ATOM 759 O O . LYS A 1 98 ? 13.737 25.783 19.694 1.00 80.06 98 LYS A O 1
ATOM 764 N N . LEU A 1 99 ? 11.652 26.262 19.029 1.00 80.19 99 LEU A N 1
ATOM 765 C CA . LEU A 1 99 ? 11.931 27.556 18.404 1.00 80.19 99 LEU A CA 1
ATOM 766 C C . LEU A 1 99 ? 11.571 28.740 19.321 1.00 80.19 99 LEU A C 1
ATOM 768 O O . LEU A 1 99 ? 11.552 29.873 18.857 1.00 80.19 99 LEU A O 1
ATOM 772 N N . GLY A 1 100 ? 11.224 28.493 20.589 1.00 82.12 100 GLY A N 1
ATOM 773 C CA . GLY A 1 100 ? 10.852 29.544 21.542 1.00 82.12 100 GLY A CA 1
ATOM 774 C C . GLY A 1 100 ? 9.467 30.161 21.308 1.00 82.12 100 GLY A C 1
ATOM 775 O O . GLY A 1 100 ? 9.140 31.171 21.917 1.00 82.12 100 GLY A O 1
ATOM 776 N N . VAL A 1 101 ? 8.634 29.570 20.447 1.00 81.56 101 VAL A N 1
ATOM 777 C CA . VAL A 1 101 ? 7.270 30.042 20.147 1.00 81.56 101 VAL A CA 1
ATOM 778 C C . VAL A 1 101 ? 6.257 29.251 20.984 1.00 81.56 101 VAL A C 1
ATOM 780 O O . VAL A 1 101 ? 6.448 28.042 21.150 1.00 81.56 101 VAL A O 1
ATOM 783 N N . PRO A 1 102 ? 5.157 29.862 21.475 1.00 83.38 102 PRO A N 1
ATOM 784 C CA . PRO A 1 102 ? 4.097 29.135 22.170 1.00 83.38 102 PRO A CA 1
ATOM 785 C C . PRO A 1 102 ? 3.632 27.895 21.402 1.00 83.38 102 PRO A C 1
ATOM 787 O O . PRO A 1 102 ? 3.361 27.946 20.197 1.00 83.38 102 PRO A O 1
ATOM 790 N N . ILE A 1 103 ? 3.543 26.763 22.103 1.00 82.56 103 ILE A N 1
ATOM 791 C CA . ILE A 1 103 ? 3.071 25.514 21.505 1.00 82.56 103 ILE A CA 1
ATOM 792 C C . ILE A 1 103 ? 1.584 25.672 21.171 1.00 82.56 103 ILE A C 1
ATOM 794 O O . ILE A 1 103 ? 0.738 25.797 22.053 1.00 82.56 103 ILE A O 1
ATOM 798 N N . SER A 1 104 ? 1.252 25.614 19.885 1.00 80.81 104 SER A N 1
ATOM 799 C CA . SER A 1 104 ? -0.124 25.605 19.390 1.00 80.81 104 SER A CA 1
ATOM 800 C C . SER A 1 104 ? -0.463 24.285 18.687 1.00 80.81 104 SER A C 1
ATOM 802 O O . SER A 1 104 ? 0.401 23.551 18.207 1.00 80.81 104 SER A O 1
ATOM 804 N N . ARG A 1 105 ? -1.759 23.969 18.595 1.00 74.19 105 ARG A N 1
ATOM 805 C CA . ARG A 1 105 ? -2.237 22.794 17.840 1.00 74.19 105 ARG A CA 1
ATOM 806 C C . ARG A 1 105 ? -2.075 22.955 16.331 1.00 74.19 105 ARG A C 1
ATOM 808 O O . ARG A 1 105 ? -1.913 21.973 15.612 1.00 74.19 105 ARG A O 1
ATOM 815 N N . HIS A 1 106 ? -2.132 24.192 15.852 1.00 71.56 106 HIS A N 1
ATOM 816 C CA . HIS A 1 106 ? -2.093 24.507 14.435 1.00 71.56 106 HIS A CA 1
ATOM 817 C C . HIS A 1 106 ? -0.968 25.492 14.162 1.00 71.56 106 HIS A C 1
ATOM 819 O O . HIS A 1 106 ? -0.972 26.611 14.669 1.00 71.56 106 HIS A O 1
ATOM 825 N N . LYS A 1 107 ? -0.036 25.078 13.297 1.00 67.69 107 LYS A N 1
ATOM 826 C CA . LYS A 1 107 ? 1.057 25.922 12.792 1.00 67.69 107 LYS A CA 1
ATOM 827 C C . LYS A 1 107 ? 2.049 26.399 13.873 1.00 67.69 107 LYS A C 1
ATOM 829 O O . LYS A 1 107 ? 2.710 27.410 13.661 1.00 67.69 107 LYS A O 1
ATOM 834 N N . ALA A 1 108 ? 2.218 25.672 14.982 1.00 68.00 108 ALA A N 1
ATOM 835 C CA . ALA A 1 108 ? 3.248 25.986 15.978 1.00 68.00 108 ALA A CA 1
ATOM 836 C C . ALA A 1 108 ? 4.645 25.947 15.349 1.00 68.00 108 ALA A C 1
ATOM 838 O O . ALA A 1 108 ? 5.085 24.901 14.878 1.00 68.00 108 ALA A O 1
ATOM 839 N N . GLY A 1 109 ? 5.337 27.087 15.317 1.00 69.12 109 GLY A N 1
ATOM 840 C CA . GLY A 1 109 ? 6.679 27.190 14.735 1.00 69.12 109 GLY A CA 1
ATOM 841 C C . GLY A 1 109 ? 6.740 27.071 13.208 1.00 69.12 109 GLY A C 1
ATOM 842 O O . GLY A 1 109 ? 7.832 26.990 12.653 1.00 69.12 109 GLY A O 1
ATOM 843 N N . LYS A 1 110 ? 5.600 27.063 12.500 1.00 71.12 110 LYS A N 1
ATOM 844 C CA . LYS A 1 110 ? 5.612 27.081 11.033 1.00 71.12 110 LYS A CA 1
ATOM 845 C C . LYS A 1 110 ? 5.822 28.517 10.565 1.00 71.12 110 LYS A C 1
ATOM 847 O O . LYS A 1 110 ? 4.945 29.358 10.747 1.00 71.12 110 LYS A O 1
ATOM 852 N N . THR A 1 111 ? 6.966 28.790 9.944 1.00 71.06 111 THR A N 1
ATOM 853 C CA . THR A 1 111 ? 7.243 30.100 9.348 1.00 71.06 111 THR A CA 1
ATOM 854 C C . THR A 1 111 ? 6.188 30.418 8.282 1.00 71.06 111 THR A C 1
ATOM 856 O O . THR A 1 111 ? 5.823 29.566 7.460 1.00 71.06 111 THR A O 1
ATOM 859 N N . LYS A 1 112 ? 5.629 31.635 8.323 1.00 72.19 112 LYS A N 1
ATOM 860 C CA . LYS A 1 112 ? 4.662 32.108 7.324 1.00 72.19 112 LYS A CA 1
ATOM 861 C C . LYS A 1 112 ? 5.393 32.172 5.983 1.00 72.19 112 LYS A C 1
ATOM 863 O O . LYS A 1 112 ? 6.202 33.066 5.764 1.00 72.19 112 LYS A O 1
ATOM 868 N N . ARG A 1 113 ? 5.147 31.207 5.094 1.00 72.88 113 ARG A N 1
ATOM 869 C CA . ARG A 1 113 ? 5.663 31.265 3.721 1.00 72.88 113 ARG A CA 1
ATOM 870 C C . ARG A 1 113 ? 4.999 32.459 3.037 1.00 72.88 113 ARG A C 1
ATOM 872 O O . ARG A 1 113 ? 3.778 32.447 2.881 1.00 72.88 113 ARG A O 1
ATOM 879 N N . ARG A 1 114 ? 5.780 33.494 2.707 1.00 76.06 114 ARG A N 1
ATOM 880 C CA . ARG A 1 114 ? 5.318 34.601 1.860 1.00 76.06 114 ARG A CA 1
ATOM 881 C C . ARG A 1 114 ? 4.929 33.984 0.511 1.00 76.06 114 ARG A C 1
ATOM 883 O O . ARG A 1 114 ? 5.721 33.232 -0.054 1.00 76.06 114 ARG A O 1
ATOM 890 N N . ARG A 1 115 ? 3.682 34.193 0.102 1.00 69.88 115 ARG A N 1
ATOM 891 C CA . ARG A 1 115 ? 3.236 34.009 -1.278 1.00 69.88 115 ARG A CA 1
ATOM 892 C C . ARG A 1 115 ? 3.228 35.384 -1.911 1.00 69.88 115 ARG A C 1
ATOM 894 O O . ARG A 1 115 ? 2.879 36.324 -1.159 1.00 69.88 115 ARG A O 1
#

pLDDT: mean 78.14, std 18.29, range [33.56, 97.38]

InterPro domains:
  IPR019434 Domain of unknown function DUF2423 [PF10338] (1-39)

Foldseek 3Di:
DDADPPHPVNVVVVVCCCCPHCVVVVVVVVVVVVVVVVVVVVVVVCVPPPPDDDDDDPPPPPPDPPPPDPPDQDPPPQLVVCVVVVHHSDDDQADADPVRFGDDPPCRVPPDPDD

Secondary structure (DSSP, 8-state):
-PPPTT-HHHHHHHHHHHHHSHHHHHHHHHHHHHHHHHHHHHHHHHSSS--S-----------------TTS----HHHHHHHHTTS-SSPPP-SB-TTSSBP-SSSTT------

Radius of gyration: 27.93 Å; chains: 1; bounding box: 72×53×57 Å

Organism: NCBI:txid1672016